Protein AF-A0A7X9E3Q7-F1 (afdb_monomer)

Nearest PDB structures (foldseek):
  3wvb-assembly1_B  TM=4.652E-01  e=1.033E+00  Methanocaldococcus jannaschii DSM 2661
  4y0w-assembly1_D-2  TM=4.291E-01  e=1.260E+00  Pseudomonas aeruginosa PAO579
  6h4n-assembly1_x  TM=3.211E-01  e=6.088E-01  Escherichia coli BW25113
  9asq-assembly1_B  TM=3.735E-01  e=3.395E+00  Homo sapiens

Foldseek 3Di:
DDPDPCPQDADEDDDPVRVVVDPHWYKYWPAADPWTWMWTQDPNDIDIDTPPDDDDVVCNVVNVVVVCCRVVPVVSHD

Sequence (78 aa):
HEGAPYKEKFTLFASVDDLNESKNNGFVILNGGKQYGVIARINGEIFELSHSGPINERLNKYLIFVRSVVENYPFLVS

Structure (mmCIF, N/CA/C/O backbone):
data_AF-A0A7X9E3Q7-F1
#
_entry.id   AF-A0A7X9E3Q7-F1
#
loop_
_atom_site.group_PDB
_atom_site.id
_atom_site.type_symbol
_atom_site.label_atom_id
_atom_site.label_alt_id
_atom_site.label_comp_id
_atom_site.label_asym_id
_atom_site.label_entity_id
_atom_site.label_seq_id
_atom_site.pdbx_PDB_ins_code
_atom_site.Cartn_x
_atom_site.Cartn_y
_atom_site.Cartn_z
_atom_site.occupancy
_atom_site.B_iso_or_equiv
_atom_site.auth_seq_id
_atom_site.auth_comp_id
_atom_site.auth_asym_id
_atom_site.auth_atom_id
_atom_site.pdbx_PDB_model_num
ATOM 1 N N . HIS A 1 1 ? 14.886 18.869 -20.802 1.00 41.56 1 HIS A N 1
ATOM 2 C CA . HIS A 1 1 ? 13.437 18.612 -20.720 1.00 41.56 1 HIS A CA 1
ATOM 3 C C . HIS A 1 1 ? 13.105 17.846 -19.442 1.00 41.56 1 HIS A C 1
ATOM 5 O O . HIS A 1 1 ? 13.361 16.654 -19.355 1.00 41.56 1 HIS A O 1
ATOM 11 N N . GLU A 1 2 ? 12.646 18.594 -18.436 1.00 46.12 2 GLU A N 1
ATOM 12 C CA . GLU A 1 2 ? 11.537 18.282 -17.515 1.00 46.12 2 GLU A CA 1
ATOM 13 C C . GLU A 1 2 ? 11.294 16.805 -17.151 1.00 46.12 2 GLU A C 1
ATOM 15 O O . GLU A 1 2 ? 10.337 16.167 -17.589 1.00 46.12 2 GLU A O 1
ATOM 20 N N . GLY A 1 3 ? 12.128 16.263 -16.264 1.00 43.62 3 GLY A N 1
ATOM 21 C CA . GLY A 1 3 ? 11.763 15.089 -15.475 1.00 43.62 3 GLY A CA 1
ATOM 22 C C . GLY A 1 3 ? 10.781 15.502 -14.383 1.00 43.62 3 GLY A C 1
ATOM 23 O O . GLY A 1 3 ? 11.195 15.745 -13.255 1.00 43.62 3 GLY A O 1
ATOM 24 N N . ALA A 1 4 ? 9.499 15.653 -14.726 1.00 48.19 4 ALA A N 1
ATOM 25 C CA . ALA A 1 4 ? 8.466 15.992 -13.753 1.00 48.19 4 ALA A CA 1
ATOM 26 C C . ALA A 1 4 ? 8.486 14.986 -12.574 1.00 48.19 4 ALA A C 1
ATOM 28 O O . ALA A 1 4 ? 8.511 13.776 -12.818 1.00 48.19 4 ALA A O 1
ATOM 29 N N . PRO A 1 5 ? 8.432 15.449 -11.311 1.00 50.47 5 PRO A N 1
ATOM 30 C CA . PRO A 1 5 ? 8.605 14.624 -10.104 1.00 50.47 5 PRO A CA 1
ATOM 31 C C . PRO A 1 5 ? 7.504 13.567 -9.869 1.00 50.47 5 PRO A C 1
ATOM 33 O O . PRO A 1 5 ? 7.559 12.825 -8.895 1.00 50.47 5 PRO A O 1
ATOM 36 N N . TYR A 1 6 ? 6.527 13.461 -10.773 1.00 46.69 6 TYR A N 1
ATOM 37 C CA . TYR A 1 6 ? 5.359 12.575 -10.693 1.00 46.69 6 TYR A CA 1
ATOM 38 C C . TYR A 1 6 ? 5.462 11.314 -11.563 1.00 46.69 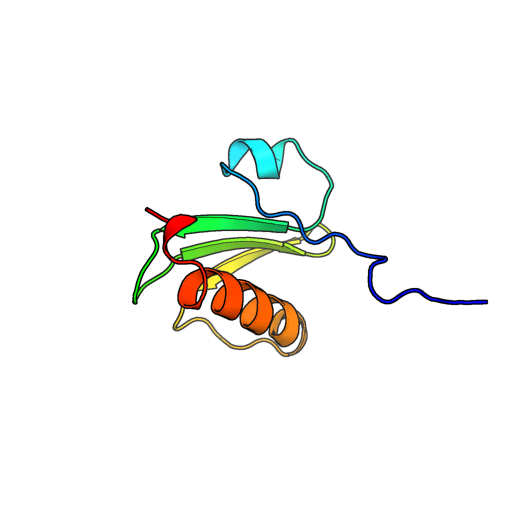6 TYR A C 1
ATOM 40 O O . TYR A 1 6 ? 4.459 10.636 -11.787 1.00 46.69 6 TYR A O 1
ATOM 48 N N . LYS A 1 7 ? 6.636 11.020 -12.139 1.00 51.06 7 LYS A N 1
ATOM 49 C CA . LYS A 1 7 ? 6.725 10.014 -13.209 1.00 51.06 7 LYS A CA 1
ATOM 50 C C . LYS A 1 7 ? 6.479 8.575 -12.745 1.00 51.06 7 LYS A C 1
ATOM 52 O O . LYS A 1 7 ? 6.039 7.765 -13.553 1.00 51.06 7 LYS A O 1
ATOM 57 N N . GLU A 1 8 ? 6.670 8.275 -11.464 1.00 64.69 8 GLU A N 1
ATOM 58 C CA . GLU A 1 8 ? 6.236 7.001 -10.888 1.00 64.69 8 GLU A CA 1
ATOM 59 C C . GLU A 1 8 ? 4.988 7.215 -10.035 1.00 64.69 8 GLU A C 1
ATOM 61 O O . GLU A 1 8 ? 5.056 7.687 -8.901 1.00 64.69 8 GLU A O 1
ATOM 66 N N . LYS A 1 9 ? 3.825 6.871 -10.595 1.00 78.69 9 LYS A N 1
ATOM 67 C CA . LYS A 1 9 ? 2.583 6.784 -9.824 1.00 78.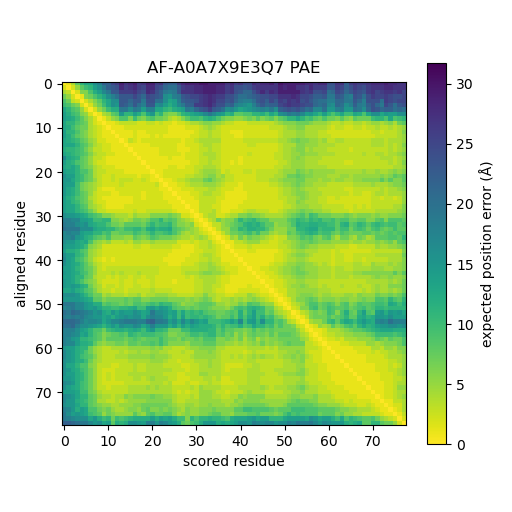69 9 LYS A CA 1
ATOM 68 C C . LYS A 1 9 ? 2.736 5.651 -8.808 1.00 78.69 9 LYS A C 1
ATOM 70 O O . LYS A 1 9 ? 3.014 4.520 -9.197 1.00 78.69 9 LYS A O 1
ATOM 75 N N . PHE A 1 10 ? 2.564 5.966 -7.527 1.00 87.69 10 PHE A N 1
ATOM 76 C CA . PHE A 1 10 ? 2.539 4.984 -6.447 1.00 87.69 10 PHE A CA 1
ATOM 77 C C . PHE A 1 10 ? 1.092 4.820 -5.985 1.00 87.69 10 PHE A C 1
ATOM 79 O O . PHE A 1 10 ? 0.536 5.698 -5.327 1.00 87.69 10 PHE A O 1
ATOM 86 N N . THR A 1 11 ? 0.449 3.749 -6.437 1.00 91.31 11 THR A N 1
ATOM 87 C CA . THR A 1 11 ? -0.996 3.552 -6.291 1.00 91.31 11 THR A CA 1
ATOM 88 C C . THR A 1 11 ? -1.343 2.995 -4.913 1.00 91.31 11 THR A C 1
ATOM 90 O O . THR A 1 11 ? -0.725 2.039 -4.457 1.00 91.31 11 THR A O 1
ATOM 93 N N . LEU A 1 12 ? -2.357 3.562 -4.261 1.00 91.75 12 LEU A N 1
ATOM 94 C CA . LEU A 1 12 ? -3.031 2.908 -3.141 1.00 91.75 12 LEU A CA 1
ATOM 95 C C . LEU A 1 12 ? -4.114 1.984 -3.710 1.00 91.75 12 LEU A C 1
ATOM 97 O O . LEU A 1 12 ? -4.983 2.446 -4.448 1.00 91.75 12 LEU A O 1
ATOM 101 N N . PHE A 1 13 ? -4.038 0.698 -3.391 1.00 93.19 13 PHE A N 1
ATOM 102 C CA . PHE A 1 13 ? -4.987 -0.324 -3.828 1.00 93.19 13 PHE A CA 1
ATOM 103 C C . PHE A 1 13 ? -5.973 -0.665 -2.708 1.00 93.19 13 PHE A C 1
ATOM 105 O O . PHE A 1 13 ? -5.616 -0.602 -1.530 1.00 93.19 13 PHE A O 1
ATOM 112 N N . ALA A 1 14 ? -7.201 -1.035 -3.080 1.00 90.81 14 ALA A N 1
ATOM 113 C CA . ALA A 1 14 ? -8.246 -1.391 -2.121 1.00 90.81 14 ALA A CA 1
ATOM 114 C C . ALA A 1 14 ? -8.051 -2.803 -1.546 1.00 90.81 14 ALA A C 1
ATOM 116 O O . ALA A 1 14 ? -8.391 -3.047 -0.391 1.00 90.81 14 ALA A O 1
ATOM 117 N N . SER A 1 15 ? -7.474 -3.720 -2.327 1.00 92.50 15 SER A N 1
ATOM 118 C CA . SER A 1 15 ? -7.212 -5.097 -1.912 1.00 92.50 15 SER A CA 1
ATOM 119 C C . SER A 1 15 ? -5.879 -5.633 -2.440 1.00 92.50 15 SER A C 1
ATOM 121 O O . SER A 1 15 ? -5.277 -5.091 -3.371 1.00 92.50 15 SER A O 1
ATOM 123 N N . VAL A 1 16 ? -5.417 -6.735 -1.840 1.00 92.75 16 VAL A N 1
ATOM 124 C CA . VAL A 1 16 ? -4.245 -7.488 -2.320 1.00 92.75 16 VAL A CA 1
ATOM 125 C C . VAL A 1 16 ? -4.489 -8.052 -3.721 1.00 92.75 16 VAL A C 1
ATOM 127 O O . VAL A 1 16 ? -3.557 -8.101 -4.522 1.00 92.75 16 VAL A O 1
ATOM 130 N N . ASP A 1 17 ? -5.732 -8.403 -4.047 1.00 94.19 17 ASP A N 1
ATOM 131 C CA . ASP A 1 17 ? -6.100 -8.883 -5.377 1.00 94.19 17 ASP A CA 1
ATOM 132 C C . ASP A 1 17 ? -5.941 -7.772 -6.426 1.00 94.19 17 ASP A C 1
ATOM 134 O O . ASP A 1 17 ? -5.253 -7.983 -7.424 1.00 94.19 17 ASP A O 1
ATOM 138 N N . ASP A 1 18 ? -6.412 -6.548 -6.147 1.00 93.25 18 ASP A N 1
ATOM 139 C CA . ASP A 1 18 ? -6.213 -5.394 -7.045 1.00 93.25 18 ASP A CA 1
ATOM 140 C C . ASP A 1 18 ? -4.724 -5.091 -7.276 1.00 93.25 18 ASP A C 1
ATOM 142 O O . ASP A 1 18 ? -4.297 -4.717 -8.375 1.00 93.25 18 ASP A O 1
ATOM 146 N N . LEU A 1 19 ? -3.906 -5.248 -6.228 1.00 93.69 19 LEU A N 1
ATOM 147 C CA . LEU A 1 19 ? -2.458 -5.133 -6.344 1.00 93.69 19 LEU A CA 1
ATOM 148 C C . LEU A 1 19 ? -1.917 -6.233 -7.266 1.00 93.69 19 LEU A C 1
ATOM 150 O O . LEU A 1 19 ? -1.141 -5.938 -8.173 1.00 93.69 19 LEU A O 1
ATOM 154 N N . ASN A 1 20 ? -2.310 -7.490 -7.070 1.00 92.81 20 ASN A N 1
ATOM 155 C CA . ASN A 1 20 ? -1.844 -8.635 -7.859 1.00 92.81 20 ASN A CA 1
ATOM 156 C C . ASN A 1 20 ? -2.238 -8.559 -9.339 1.00 92.81 20 ASN A C 1
ATOM 158 O O . ASN A 1 20 ? -1.432 -8.922 -10.195 1.00 92.81 20 ASN A O 1
ATOM 162 N N . GLU A 1 21 ? -3.418 -8.027 -9.644 1.00 94.44 21 GLU A N 1
ATOM 163 C CA . GLU A 1 21 ? -3.903 -7.835 -11.014 1.00 94.44 21 GLU A CA 1
ATOM 164 C C . GLU A 1 21 ? -3.250 -6.636 -11.726 1.00 94.44 21 GLU A C 1
ATOM 166 O O . GLU A 1 21 ? -3.274 -6.526 -12.955 1.00 94.44 21 GLU A O 1
ATOM 171 N N . SER A 1 22 ? -2.612 -5.741 -10.970 1.00 88.81 22 SER A N 1
ATOM 172 C CA . SER A 1 22 ? -1.932 -4.564 -11.502 1.00 88.81 22 SER A CA 1
ATOM 173 C C . SER A 1 22 ? -0.451 -4.808 -11.794 1.00 88.81 22 SER A C 1
ATOM 175 O O . SER A 1 22 ? 0.215 -5.620 -11.159 1.00 88.81 22 SER A O 1
ATOM 177 N N . LYS A 1 23 ? 0.114 -4.023 -12.719 1.00 89.44 23 LYS A N 1
ATOM 178 C CA . LYS A 1 23 ? 1.571 -3.917 -12.937 1.00 89.44 23 LYS A CA 1
ATOM 179 C C . LYS A 1 23 ? 2.181 -2.664 -12.306 1.00 89.44 23 LYS A C 1
ATOM 181 O O . LYS A 1 23 ? 3.389 -2.462 -12.398 1.00 89.44 23 LYS A O 1
ATOM 186 N N . ASN A 1 24 ? 1.361 -1.811 -11.695 1.00 89.94 24 ASN A N 1
ATOM 187 C CA . ASN A 1 24 ? 1.831 -0.558 -11.119 1.00 89.94 24 ASN A CA 1
ATOM 188 C C . ASN A 1 24 ? 2.566 -0.802 -9.798 1.00 89.94 24 ASN A C 1
ATOM 190 O O . ASN A 1 24 ? 2.275 -1.750 -9.061 1.00 89.94 24 ASN A O 1
ATOM 194 N N . ASN A 1 25 ? 3.486 0.110 -9.490 1.00 90.44 25 ASN A N 1
ATOM 195 C CA . ASN A 1 25 ? 4.008 0.256 -8.141 1.00 90.44 25 ASN A CA 1
ATOM 196 C C . ASN A 1 25 ? 2.900 0.792 -7.232 1.00 90.44 25 ASN A C 1
ATOM 198 O O . ASN A 1 25 ? 2.095 1.637 -7.635 1.00 90.44 25 ASN A O 1
ATOM 202 N N . GLY A 1 26 ? 2.874 0.328 -5.993 1.00 92.56 26 GLY A N 1
ATOM 203 C CA . GLY A 1 26 ? 1.855 0.752 -5.054 1.00 92.56 26 GLY A CA 1
ATOM 204 C C . GLY A 1 26 ? 1.815 -0.100 -3.808 1.00 92.56 26 GLY A C 1
ATOM 205 O O . GLY A 1 26 ? 2.744 -0.856 -3.533 1.00 92.56 26 GLY A O 1
ATOM 206 N N . PHE A 1 27 ? 0.749 0.049 -3.039 1.00 92.75 27 PHE A N 1
ATOM 207 C CA . PHE A 1 27 ? 0.615 -0.601 -1.752 1.00 92.75 27 PHE A CA 1
ATOM 208 C C . PHE A 1 27 ? -0.845 -0.815 -1.367 1.00 92.75 27 PHE A C 1
ATOM 210 O O . PHE A 1 27 ? -1.739 -0.108 -1.830 1.00 92.75 27 PHE A O 1
ATOM 217 N N . VAL A 1 28 ? -1.053 -1.803 -0.507 1.00 93.12 28 VAL A N 1
ATOM 218 C CA . VAL A 1 28 ? -2.320 -2.155 0.130 1.00 93.12 28 VAL A CA 1
ATOM 219 C C . VAL A 1 28 ? -2.110 -2.048 1.623 1.00 93.12 28 VAL A C 1
ATOM 221 O O . VAL A 1 28 ? -1.129 -2.575 2.152 1.00 93.12 28 VAL A O 1
ATOM 224 N N . ILE A 1 29 ? -3.033 -1.382 2.304 1.00 91.12 29 ILE A N 1
ATOM 225 C CA . ILE A 1 29 ? -3.024 -1.315 3.758 1.00 91.12 29 ILE A CA 1
ATOM 226 C C . ILE A 1 29 ? -3.874 -2.477 4.270 1.00 91.12 29 ILE A C 1
ATOM 228 O O . ILE A 1 29 ? -5.064 -2.540 3.988 1.00 91.12 29 ILE A O 1
ATOM 232 N N . LEU A 1 30 ? -3.252 -3.421 4.977 1.00 87.88 30 LEU A N 1
ATOM 233 C CA . LEU A 1 30 ? -3.929 -4.608 5.508 1.00 87.88 30 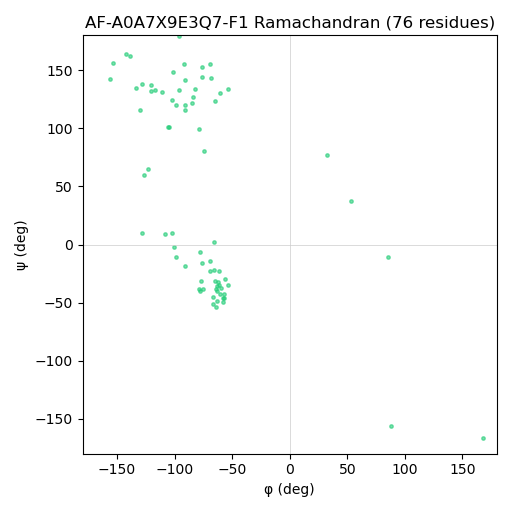LEU A CA 1
ATOM 234 C C . LEU A 1 30 ? -4.715 -4.285 6.779 1.00 87.88 30 LEU A C 1
ATOM 236 O O . LEU A 1 30 ? -5.795 -4.819 7.013 1.00 87.88 30 LEU A O 1
ATOM 240 N N . ASN A 1 31 ? -4.145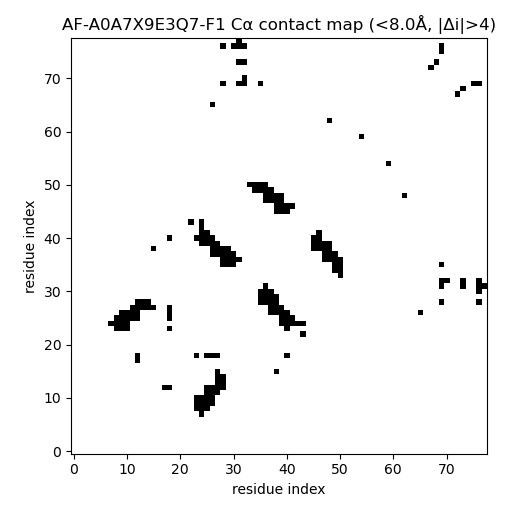 -3.428 7.620 1.00 82.12 31 ASN A N 1
ATOM 241 C CA . ASN A 1 31 ? -4.726 -3.001 8.880 1.00 82.12 31 ASN A CA 1
ATOM 242 C C . ASN A 1 31 ? -4.153 -1.637 9.285 1.00 82.12 31 ASN A C 1
ATOM 244 O O . ASN A 1 31 ? -2.976 -1.353 9.061 1.00 82.12 31 ASN A O 1
ATOM 248 N N . GLY A 1 32 ? -4.997 -0.787 9.870 1.00 72.50 32 GLY A N 1
ATOM 249 C CA . GLY A 1 32 ? -4.645 0.575 10.274 1.00 72.50 32 GLY A CA 1
ATOM 250 C C . GLY A 1 32 ? -4.247 0.726 11.737 1.00 72.50 32 GLY A C 1
ATOM 251 O O . GLY A 1 32 ? -4.267 -0.216 12.528 1.00 72.50 32 GLY A O 1
ATOM 252 N N . GLY A 1 33 ? -3.909 1.960 12.114 1.00 69.12 33 GLY A N 1
ATOM 253 C CA . GLY A 1 33 ? -3.602 2.337 13.495 1.00 69.12 33 GLY A CA 1
ATOM 254 C C . GLY A 1 33 ? -2.131 2.157 13.883 1.00 69.12 33 GLY A C 1
ATOM 255 O O . GLY A 1 33 ? -1.234 2.193 13.046 1.00 69.12 33 GLY A O 1
ATOM 256 N N . LYS A 1 34 ? -1.866 2.001 15.190 1.00 67.81 34 LYS A N 1
ATOM 257 C CA . LYS A 1 34 ? -0.495 1.993 15.749 1.00 67.81 34 LYS A CA 1
ATOM 258 C C . LYS A 1 34 ? 0.360 0.803 15.296 1.00 67.81 34 LYS A C 1
ATOM 260 O O . LYS A 1 34 ? 1.581 0.880 15.363 1.00 67.81 34 LYS A O 1
ATOM 265 N N . GLN A 1 35 ? -0.272 -0.286 14.866 1.00 72.25 35 GLN A N 1
ATOM 266 C CA . GLN A 1 35 ? 0.387 -1.492 14.364 1.00 72.25 35 GLN A CA 1
ATOM 267 C C . GLN A 1 35 ? -0.113 -1.785 12.952 1.00 72.25 35 GLN A C 1
ATOM 269 O O . GLN A 1 35 ? -0.812 -2.770 12.735 1.00 72.25 35 GLN A O 1
ATOM 274 N N . TYR A 1 36 ? 0.187 -0.895 12.008 1.00 75.50 36 TYR A N 1
ATOM 275 C CA . TYR A 1 36 ? -0.221 -1.089 10.623 1.00 75.50 36 TYR A CA 1
ATOM 276 C C . TYR A 1 36 ? 0.647 -2.130 9.912 1.00 75.50 36 TYR A C 1
ATOM 278 O O . TYR A 1 36 ? 1.861 -2.213 10.133 1.00 75.50 36 TYR A O 1
ATOM 286 N N . GLY A 1 37 ? 0.003 -2.895 9.040 1.00 86.19 37 GLY A N 1
ATOM 287 C CA . GLY A 1 37 ? 0.614 -3.822 8.100 1.00 86.19 37 GLY A CA 1
ATOM 288 C C . GLY A 1 37 ? 0.314 -3.365 6.681 1.00 86.19 37 GLY A C 1
ATOM 289 O O . GLY A 1 37 ? -0.818 -3.005 6.353 1.00 86.19 37 GLY A O 1
ATOM 290 N N . VAL A 1 38 ? 1.342 -3.335 5.841 1.00 88.81 38 VAL A N 1
ATOM 291 C CA . VAL A 1 38 ? 1.240 -2.895 4.450 1.00 88.81 38 VAL A CA 1
ATOM 292 C C . VAL A 1 38 ? 1.961 -3.888 3.555 1.00 88.81 38 VAL A C 1
ATOM 294 O O . VAL A 1 38 ? 3.095 -4.265 3.835 1.00 88.81 38 VAL A O 1
ATOM 297 N N . ILE A 1 39 ? 1.328 -4.260 2.446 1.00 91.75 39 ILE A N 1
ATOM 298 C CA . ILE A 1 39 ? 1.994 -4.963 1.347 1.00 91.75 39 ILE A CA 1
ATOM 299 C C . ILE A 1 39 ? 2.256 -3.943 0.251 1.00 91.75 39 ILE A C 1
ATOM 301 O O . ILE A 1 39 ? 1.327 -3.288 -0.217 1.00 91.75 39 ILE A O 1
ATOM 305 N N . ALA A 1 40 ? 3.509 -3.799 -0.165 1.00 90.19 40 ALA A N 1
ATOM 306 C CA . ALA A 1 40 ? 3.906 -2.867 -1.211 1.00 90.19 40 ALA A CA 1
ATOM 307 C C . ALA A 1 40 ? 4.567 -3.592 -2.384 1.00 90.19 40 ALA A C 1
ATOM 309 O O . ALA A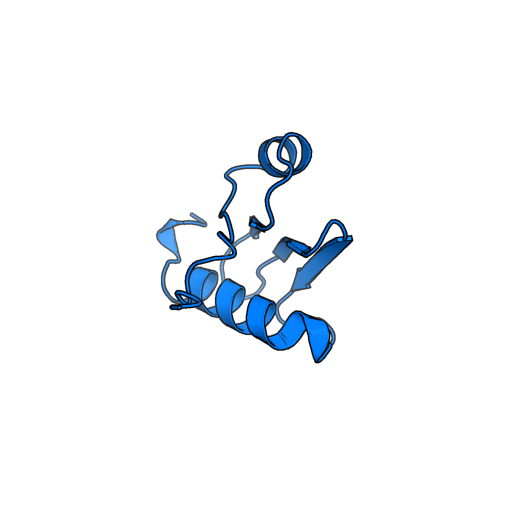 1 40 ? 5.430 -4.442 -2.181 1.00 90.19 40 ALA A O 1
ATOM 310 N N . ARG A 1 41 ? 4.217 -3.201 -3.615 1.00 91.62 41 ARG A N 1
ATOM 311 C CA . ARG A 1 41 ? 4.991 -3.515 -4.817 1.00 91.62 41 ARG A CA 1
ATOM 312 C C . ARG A 1 41 ? 5.868 -2.333 -5.192 1.00 91.62 41 ARG A C 1
ATOM 314 O O . ARG A 1 41 ? 5.365 -1.250 -5.499 1.00 91.62 41 ARG A O 1
ATOM 321 N N . ILE A 1 42 ? 7.174 -2.563 -5.225 1.00 87.19 42 ILE A N 1
ATOM 322 C CA . ILE A 1 42 ? 8.169 -1.566 -5.614 1.00 87.19 42 ILE A CA 1
ATOM 323 C C . ILE A 1 42 ? 9.083 -2.195 -6.661 1.00 87.19 42 ILE A C 1
ATOM 325 O O . ILE A 1 42 ? 9.797 -3.152 -6.382 1.00 87.19 42 ILE A O 1
ATOM 329 N N . ASN A 1 43 ? 9.062 -1.649 -7.875 1.00 85.75 43 ASN A N 1
ATOM 330 C CA . ASN A 1 43 ? 9.859 -2.111 -9.014 1.00 85.75 43 ASN A CA 1
ATOM 331 C C . ASN A 1 43 ? 9.687 -3.611 -9.309 1.00 85.75 43 ASN A C 1
ATOM 333 O O . ASN A 1 43 ? 10.640 -4.294 -9.668 1.00 85.75 43 ASN A O 1
ATOM 337 N N . GLY A 1 44 ? 8.462 -4.119 -9.144 1.00 86.88 44 GLY A N 1
ATOM 338 C CA . GLY A 1 44 ? 8.121 -5.527 -9.371 1.00 86.88 44 GLY A CA 1
ATOM 339 C C . GLY A 1 44 ? 8.372 -6.461 -8.181 1.00 86.88 44 GLY A C 1
ATOM 340 O O . GLY A 1 44 ? 7.879 -7.583 -8.199 1.00 86.88 44 GLY A O 1
ATOM 341 N N . GLU A 1 45 ? 9.064 -6.006 -7.137 1.00 88.81 45 GLU A N 1
ATOM 342 C CA . GLU A 1 45 ? 9.305 -6.775 -5.911 1.00 88.81 45 GLU A CA 1
ATOM 343 C C . GLU A 1 45 ? 8.195 -6.499 -4.879 1.00 88.81 45 GLU A C 1
ATOM 345 O O . GLU A 1 45 ? 7.727 -5.362 -4.759 1.00 88.81 45 GLU A O 1
ATOM 350 N N . ILE A 1 46 ? 7.763 -7.533 -4.146 1.00 89.50 46 ILE A N 1
ATOM 351 C CA . ILE A 1 46 ? 6.774 -7.425 -3.063 1.00 89.50 46 ILE A CA 1
ATOM 352 C C . ILE A 1 46 ? 7.493 -7.318 -1.719 1.00 89.50 46 ILE A C 1
ATOM 354 O O . ILE A 1 46 ? 8.393 -8.103 -1.426 1.00 89.50 46 ILE A O 1
ATOM 358 N N . PHE A 1 47 ? 7.059 -6.368 -0.898 1.00 87.19 47 PHE A N 1
ATOM 359 C CA . PHE A 1 47 ? 7.578 -6.124 0.440 1.00 87.19 47 PHE A CA 1
ATOM 360 C C . PHE A 1 47 ? 6.445 -6.070 1.454 1.00 87.19 47 PHE A C 1
ATOM 362 O O . PHE A 1 47 ? 5.424 -5.421 1.220 1.00 87.19 47 PHE A O 1
ATOM 369 N N . GLU A 1 48 ? 6.673 -6.681 2.610 1.00 86.50 48 GLU A N 1
ATOM 370 C CA . GLU A 1 48 ? 5.865 -6.453 3.802 1.00 86.50 48 GLU A CA 1
ATOM 371 C C . GLU A 1 48 ? 6.489 -5.318 4.612 1.00 86.50 48 GLU A C 1
ATOM 373 O O . GLU A 1 48 ? 7.651 -5.377 5.022 1.00 86.50 48 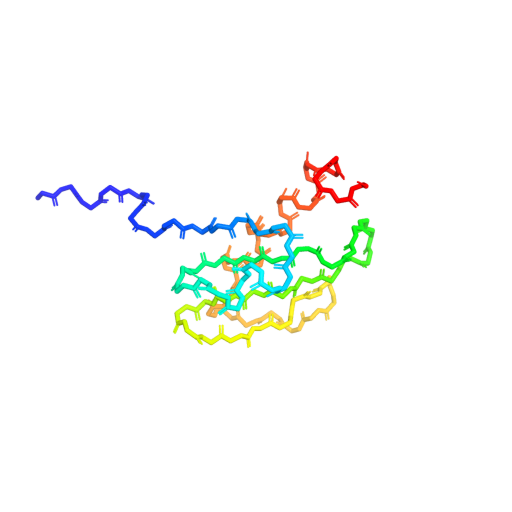GLU A O 1
ATOM 378 N N . LEU A 1 49 ? 5.717 -4.257 4.812 1.00 80.50 49 LEU A N 1
ATOM 379 C CA . LEU A 1 49 ? 6.105 -3.087 5.580 1.00 80.50 49 LEU A CA 1
ATOM 380 C C . LEU A 1 49 ? 5.275 -3.057 6.864 1.00 80.50 49 LEU A C 1
ATOM 382 O O . LEU A 1 49 ? 4.051 -3.185 6.841 1.00 80.50 49 LEU A O 1
ATOM 386 N N . SER A 1 50 ? 5.950 -2.858 7.989 1.00 75.31 50 SER A N 1
ATOM 387 C CA . SER A 1 50 ? 5.323 -2.713 9.299 1.00 75.31 50 SER A CA 1
ATOM 388 C C . SER A 1 50 ? 6.015 -1.613 10.093 1.00 75.31 50 SER A C 1
ATOM 390 O O . SER A 1 50 ? 7.145 -1.222 9.790 1.00 75.31 50 SER A O 1
ATOM 392 N N . HIS A 1 51 ? 5.346 -1.125 11.137 1.00 69.75 51 HIS A N 1
ATOM 393 C CA . HIS A 1 51 ? 5.872 -0.061 11.996 1.00 69.75 51 HIS A CA 1
ATOM 394 C C . HIS A 1 51 ? 7.244 -0.388 12.623 1.00 69.75 51 HIS A C 1
ATOM 396 O O . HIS A 1 51 ? 8.036 0.516 12.877 1.00 69.75 51 HIS A O 1
ATOM 402 N N . SER A 1 52 ? 7.533 -1.670 12.860 1.00 68.88 52 SER A N 1
ATOM 403 C CA . SER A 1 52 ? 8.766 -2.164 13.490 1.00 68.88 52 SER A CA 1
ATOM 404 C C . SER A 1 52 ? 9.716 -2.873 12.517 1.00 68.88 52 SER A C 1
ATOM 406 O O . SER A 1 52 ? 10.666 -3.521 12.956 1.00 68.88 52 SER A O 1
ATOM 408 N N . GLY A 1 53 ? 9.441 -2.818 11.211 1.00 62.81 53 GLY A N 1
ATOM 409 C CA . GLY A 1 53 ? 10.233 -3.507 10.196 1.00 62.81 53 GLY A CA 1
ATOM 410 C C . GLY A 1 53 ? 11.632 -2.899 10.011 1.00 62.81 53 GLY A C 1
ATOM 411 O O . GLY A 1 53 ? 11.840 -1.715 10.288 1.00 62.81 53 GLY A O 1
ATOM 412 N N . PRO A 1 54 ? 12.609 -3.686 9.528 1.00 60.69 54 PRO A N 1
ATOM 413 C CA . PRO A 1 54 ? 13.948 -3.186 9.256 1.00 60.69 54 PRO A CA 1
ATOM 414 C C . PRO A 1 54 ? 13.913 -2.075 8.200 1.00 60.69 54 PRO A C 1
ATOM 416 O O . PRO A 1 54 ? 13.341 -2.223 7.118 1.00 60.69 54 PRO A O 1
ATOM 419 N N . ILE A 1 55 ? 14.568 -0.958 8.512 1.00 61.91 55 ILE A N 1
ATOM 420 C CA . ILE A 1 55 ? 14.698 0.177 7.603 1.00 61.91 55 ILE A CA 1
ATOM 421 C C . ILE A 1 55 ? 15.794 -0.142 6.582 1.00 61.91 55 ILE A C 1
ATOM 423 O O . ILE A 1 55 ? 16.983 -0.012 6.858 1.00 61.91 55 ILE A O 1
ATOM 427 N N . ASN A 1 56 ? 15.389 -0.575 5.390 1.00 68.94 56 ASN A N 1
ATOM 428 C CA . ASN A 1 56 ? 16.278 -0.683 4.236 1.00 68.94 56 ASN A CA 1
ATOM 429 C C . ASN A 1 56 ? 16.364 0.686 3.539 1.00 68.94 56 ASN A C 1
ATOM 431 O O . ASN A 1 56 ? 15.331 1.248 3.169 1.00 68.94 56 ASN A O 1
ATOM 435 N N . GLU A 1 57 ? 17.572 1.213 3.310 1.00 69.88 57 GLU A N 1
ATOM 436 C CA . GLU A 1 57 ? 17.779 2.500 2.623 1.00 69.88 57 GLU A CA 1
ATOM 437 C C . GLU A 1 57 ? 17.073 2.573 1.257 1.00 69.88 57 GLU A C 1
ATOM 439 O O . GLU A 1 57 ? 16.516 3.613 0.903 1.00 69.88 57 GLU A O 1
ATOM 444 N N . ARG A 1 58 ? 16.993 1.449 0.527 1.00 68.31 58 ARG A N 1
ATOM 445 C CA . ARG A 1 58 ? 16.295 1.346 -0.769 1.00 68.31 58 ARG A CA 1
ATOM 446 C C . ARG A 1 58 ? 14.782 1.563 -0.641 1.00 68.31 58 ARG A C 1
ATOM 448 O O . ARG A 1 58 ? 14.151 2.076 -1.564 1.00 68.31 58 ARG A O 1
ATOM 455 N N . LEU A 1 59 ? 14.201 1.181 0.496 1.00 72.69 59 LEU A N 1
ATOM 456 C CA . LEU A 1 59 ? 12.758 1.236 0.764 1.00 72.69 59 LEU A CA 1
ATOM 457 C C . LEU A 1 59 ? 12.353 2.471 1.570 1.00 72.69 59 LEU A C 1
ATOM 459 O O . LEU A 1 59 ? 11.166 2.776 1.673 1.00 72.69 59 LEU A O 1
ATOM 463 N N . ASN A 1 60 ? 13.329 3.206 2.103 1.00 74.75 60 ASN A N 1
ATOM 464 C CA . ASN A 1 60 ? 13.125 4.242 3.109 1.00 74.75 60 ASN A CA 1
ATOM 465 C C . ASN A 1 60 ? 12.145 5.336 2.652 1.00 74.75 60 ASN A C 1
ATOM 467 O O . ASN A 1 60 ? 11.233 5.709 3.384 1.00 74.75 60 ASN A O 1
ATOM 471 N N . LYS A 1 61 ? 12.252 5.790 1.394 1.00 80.25 61 LYS A N 1
ATOM 472 C CA . LYS A 1 61 ? 11.327 6.794 0.835 1.00 80.25 61 LYS A CA 1
ATOM 473 C C . LYS A 1 61 ? 9.878 6.291 0.741 1.00 80.25 61 LYS A C 1
ATOM 475 O O . LYS A 1 61 ? 8.953 7.053 1.009 1.00 80.25 61 LYS A O 1
ATOM 480 N N . TYR A 1 62 ? 9.677 5.019 0.384 1.00 80.88 62 TYR A N 1
ATOM 481 C CA . TYR A 1 62 ? 8.344 4.420 0.264 1.00 80.88 62 TYR A CA 1
ATOM 482 C C . TYR A 1 62 ? 7.757 4.143 1.646 1.00 80.88 62 TYR A C 1
ATOM 484 O O . TYR A 1 62 ? 6.582 4.406 1.863 1.00 80.88 62 TYR A O 1
ATOM 492 N N . LEU A 1 63 ? 8.587 3.710 2.597 1.00 78.31 63 LEU A N 1
ATOM 493 C CA . LEU A 1 63 ? 8.218 3.564 4.003 1.00 78.31 63 LEU A CA 1
ATOM 494 C C . LEU A 1 63 ? 7.740 4.890 4.605 1.00 78.31 63 LEU A C 1
ATOM 496 O O . LEU A 1 63 ? 6.659 4.935 5.184 1.00 78.31 63 LEU A O 1
ATOM 500 N N . ILE A 1 64 ? 8.497 5.977 4.427 1.00 81.19 64 ILE A N 1
ATOM 501 C CA . ILE A 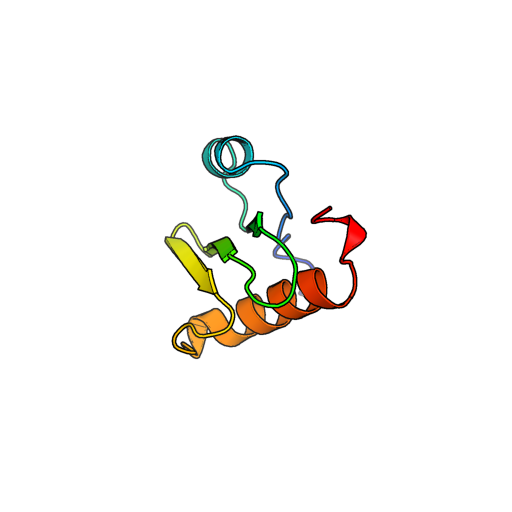1 64 ? 8.116 7.316 4.908 1.00 81.19 64 ILE A CA 1
ATOM 502 C C . ILE A 1 64 ? 6.798 7.770 4.269 1.00 81.19 64 ILE A C 1
ATOM 504 O O . ILE A 1 64 ? 5.930 8.305 4.961 1.00 81.19 64 ILE A O 1
ATOM 508 N N . PHE A 1 65 ? 6.630 7.538 2.965 1.00 84.62 65 PHE A N 1
ATOM 509 C CA . PHE A 1 65 ? 5.407 7.884 2.246 1.00 84.62 65 PHE A CA 1
ATOM 510 C C . PHE A 1 65 ? 4.196 7.094 2.759 1.00 84.62 65 PHE A C 1
ATOM 512 O O . PHE A 1 65 ? 3.208 7.691 3.174 1.00 84.62 65 PHE A O 1
ATOM 519 N N . VAL A 1 66 ? 4.289 5.763 2.794 1.00 84.62 66 VAL A N 1
ATOM 520 C CA . VAL A 1 66 ? 3.233 4.866 3.285 1.00 84.62 66 VAL A CA 1
ATOM 521 C C . VAL A 1 66 ? 2.864 5.203 4.725 1.00 84.62 66 VAL A C 1
ATOM 523 O O . VAL A 1 66 ? 1.686 5.342 5.042 1.00 84.62 66 VAL A O 1
ATOM 526 N N . ARG A 1 67 ? 3.864 5.405 5.589 1.00 81.69 67 ARG A N 1
ATOM 527 C CA . ARG A 1 67 ? 3.654 5.817 6.977 1.00 81.69 67 ARG A CA 1
ATOM 528 C C . ARG A 1 67 ? 2.884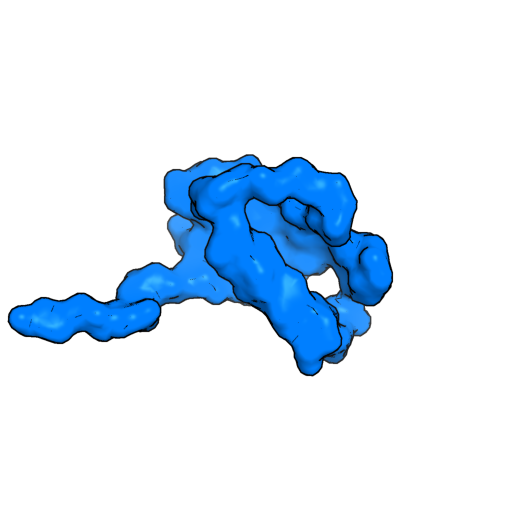 7.130 7.057 1.00 81.69 67 ARG A C 1
ATOM 530 O O . ARG A 1 67 ? 1.916 7.221 7.802 1.00 81.69 67 ARG A O 1
ATOM 537 N N . SER A 1 68 ? 3.273 8.115 6.250 1.00 85.38 68 SER A N 1
ATOM 538 C CA . SER A 1 68 ? 2.581 9.403 6.178 1.00 85.38 68 SER A CA 1
ATOM 539 C C . SER A 1 68 ? 1.133 9.247 5.707 1.00 85.38 68 SER A C 1
ATOM 541 O O . SER A 1 68 ? 0.269 9.974 6.190 1.00 85.38 68 SER A O 1
ATOM 543 N N . VAL A 1 69 ? 0.844 8.302 4.804 1.00 86.12 69 VAL A N 1
ATOM 544 C CA . VAL A 1 69 ? -0.531 8.000 4.380 1.00 86.12 69 VAL A CA 1
ATOM 545 C C . VAL A 1 69 ? -1.337 7.403 5.536 1.00 86.12 69 VAL A C 1
ATOM 547 O O . VAL A 1 69 ? -2.402 7.919 5.858 1.00 86.12 69 VAL A O 1
ATOM 550 N N . VAL A 1 70 ? -0.816 6.371 6.201 1.00 84.00 70 VAL A N 1
ATOM 551 C CA . VAL A 1 70 ? -1.515 5.692 7.307 1.00 84.00 70 VAL A CA 1
ATOM 552 C C . VAL A 1 70 ? -1.751 6.628 8.500 1.00 84.00 70 VAL A C 1
ATOM 554 O O . VAL A 1 70 ? -2.818 6.588 9.108 1.00 84.00 70 VAL A O 1
ATOM 557 N N . GLU A 1 71 ? -0.776 7.476 8.840 1.00 83.62 71 GLU A N 1
ATOM 558 C CA . GLU A 1 71 ? -0.855 8.369 10.003 1.00 83.62 71 GLU A CA 1
ATOM 559 C C . GLU A 1 71 ? -1.726 9.610 9.746 1.00 83.62 71 GLU A C 1
ATOM 561 O O . GLU A 1 71 ? -2.487 10.004 10.629 1.00 83.62 71 GLU A O 1
ATOM 566 N N . ASN A 1 72 ? -1.652 10.223 8.556 1.00 85.94 72 ASN A N 1
ATOM 567 C CA . ASN A 1 72 ? -2.395 11.460 8.264 1.00 85.94 72 ASN A CA 1
ATOM 568 C C . ASN A 1 72 ? -3.785 11.218 7.663 1.00 85.94 72 ASN A C 1
ATOM 570 O O . ASN A 1 72 ? -4.628 12.113 7.700 1.00 85.94 72 ASN A O 1
ATOM 574 N N . TYR A 1 73 ? -4.038 10.027 7.117 1.00 85.06 73 TYR A N 1
ATOM 575 C CA . TYR A 1 73 ? -5.305 9.681 6.472 1.00 85.06 73 TYR A CA 1
ATOM 576 C C . TYR A 1 73 ? -5.902 8.398 7.071 1.00 85.06 73 TYR A C 1
ATOM 578 O O . TYR A 1 7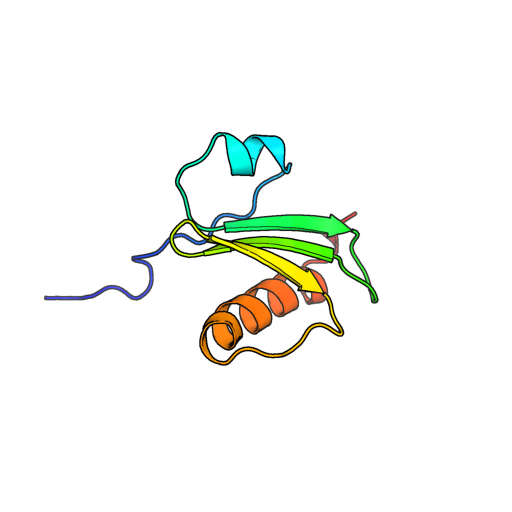3 ? -6.131 7.424 6.353 1.00 85.06 73 TYR A O 1
ATOM 586 N N . PRO A 1 74 ? -6.200 8.374 8.385 1.00 79.00 74 PRO A N 1
ATOM 587 C CA . PRO A 1 74 ? -6.686 7.172 9.068 1.00 79.00 74 PRO A CA 1
ATOM 588 C C . PRO A 1 74 ? -8.026 6.653 8.520 1.00 79.00 74 PRO A C 1
ATOM 590 O O . PRO A 1 74 ? -8.317 5.470 8.644 1.00 79.00 74 PRO A O 1
ATOM 593 N N . PHE A 1 75 ? -8.819 7.512 7.872 1.00 79.06 75 PHE A N 1
ATOM 594 C CA . PHE A 1 75 ? -10.083 7.149 7.220 1.00 79.06 75 PHE A CA 1
ATOM 595 C C . PHE A 1 75 ? -9.912 6.275 5.965 1.00 79.06 75 PHE A C 1
ATOM 597 O O . PHE A 1 75 ? -10.886 5.722 5.471 1.00 79.06 75 PHE A O 1
ATOM 604 N N . LEU A 1 76 ? -8.697 6.162 5.415 1.00 75.62 76 LEU A N 1
ATOM 605 C CA . LEU A 1 76 ? -8.401 5.227 4.320 1.00 75.62 76 LEU A CA 1
ATOM 606 C C . LEU A 1 76 ? -8.232 3.787 4.817 1.00 75.62 76 LEU A C 1
ATOM 608 O O . LEU A 1 76 ? -8.051 2.879 4.011 1.00 75.62 76 LEU A O 1
ATOM 612 N N . VAL A 1 77 ? -8.234 3.595 6.137 1.00 67.69 77 VAL A N 1
ATOM 613 C CA . VAL A 1 77 ? -7.897 2.335 6.802 1.00 67.69 77 VAL A CA 1
ATOM 614 C C . VAL A 1 77 ? -8.967 1.892 7.806 1.00 67.69 77 VAL A C 1
ATOM 616 O O . VAL A 1 77 ? -8.719 0.993 8.611 1.00 67.69 77 VAL A O 1
ATOM 619 N N . SER A 1 78 ? -10.121 2.565 7.794 1.00 55.50 78 SER A N 1
ATOM 620 C CA . SER A 1 78 ? -11.256 2.354 8.700 1.00 55.50 78 SER A CA 1
ATOM 621 C C . SER A 1 78 ? -12.296 1.411 8.124 1.00 55.50 78 SER A C 1
ATOM 623 O O . SER A 1 78 ? -12.682 1.656 6.959 1.00 55.50 78 SER A O 1
#

Solvent-accessible surface area (backbone atoms only — not comparable to full-atom values): 4858 Å² total; per-residue (Å²): 134,85,80,61,96,66,77,73,65,68,42,82,37,94,36,70,63,60,48,70,77,44,91,66,35,22,37,24,74,77,42,51,71,94,70,30,36,30,46,31,35,57,92,88,43,79,43,83,46,44,82,84,52,85,85,46,79,92,46,42,70,57,52,56,50,52,48,51,45,54,72,75,41,52,78,83,52,109

Radius of gyration: 12.64 Å; Cα contacts (8 Å, |Δi|>4): 103; chains: 1; bounding box: 29×28×36 Å

pLDDT: mean 79.08, std 13.79, range [41.56, 94.44]

Secondary structure (DSSP, 8-state):
----TTSS--EEESSHHHHHH--S-EEEEEE-STT-EEEEEETTEEEEEETTS---TTTHHHHHHHHHHHHH-GGG--

Mean predicted aligned error: 6.93 Å